Protein AF-A0A4C1WQ22-F1 (afdb_monomer_lite)

Structure (mmCIF, N/CA/C/O backbone):
data_AF-A0A4C1WQ22-F1
#
_entry.id   AF-A0A4C1WQ22-F1
#
loop_
_atom_site.group_PDB
_atom_site.id
_atom_site.type_symbol
_atom_site.label_atom_id
_atom_site.label_alt_id
_atom_site.label_comp_id
_atom_site.label_asym_id
_atom_site.label_entity_id
_atom_site.label_seq_id
_atom_site.pdbx_PDB_ins_code
_atom_site.Cartn_x
_atom_site.Cartn_y
_atom_site.Cartn_z
_atom_site.occupancy
_atom_site.B_iso_or_equiv
_atom_site.auth_seq_id
_atom_site.auth_comp_id
_atom_site.auth_asym_id
_atom_site.auth_atom_id
_atom_site.pdbx_PDB_model_num
ATOM 1 N N . MET A 1 1 ? -30.411 1.410 28.215 1.00 76.38 1 MET A N 1
ATOM 2 C CA . MET A 1 1 ? -31.230 0.500 29.058 1.00 76.38 1 MET A CA 1
ATOM 3 C C . MET A 1 1 ? -32.050 1.327 30.040 1.00 76.38 1 MET A C 1
ATOM 5 O O . MET A 1 1 ? -31.598 2.402 30.405 1.00 76.38 1 MET A O 1
ATOM 9 N N . LYS A 1 2 ? -33.228 0.851 30.470 1.00 91.38 2 LYS A N 1
ATOM 10 C CA . LYS A 1 2 ? -33.965 1.468 31.594 1.00 91.38 2 LYS A CA 1
ATOM 11 C C . LYS A 1 2 ? -33.198 1.235 32.917 1.00 91.38 2 LYS A C 1
ATOM 13 O O . LYS A 1 2 ? -32.585 0.171 33.018 1.00 91.38 2 LYS A O 1
ATOM 18 N N . PRO A 1 3 ? -33.256 2.141 33.916 1.00 86.62 3 PRO A N 1
ATOM 19 C CA . PRO A 1 3 ? -32.476 2.029 35.158 1.00 86.62 3 PRO A CA 1
ATOM 20 C C . PRO A 1 3 ? -32.667 0.705 35.908 1.00 86.62 3 PRO A C 1
ATOM 22 O O . PRO A 1 3 ? -31.687 0.035 36.212 1.00 86.62 3 PRO A O 1
ATOM 25 N N . SER A 1 4 ? -33.915 0.263 36.092 1.00 89.88 4 SER A N 1
ATOM 26 C CA . SER A 1 4 ? -34.226 -1.012 36.759 1.00 89.88 4 SER A CA 1
ATOM 27 C C . SER A 1 4 ? -33.608 -2.222 36.052 1.00 89.88 4 SER A C 1
ATOM 29 O O . SER A 1 4 ? -33.039 -3.103 36.684 1.00 89.88 4 SER A O 1
ATOM 31 N N . LYS A 1 5 ? -33.634 -2.234 34.714 1.00 92.88 5 LYS A N 1
ATOM 32 C CA . LYS A 1 5 ? -33.018 -3.305 33.917 1.00 92.88 5 LYS A CA 1
ATOM 33 C C . LYS A 1 5 ? -31.492 -3.296 33.994 1.00 92.88 5 LYS A C 1
ATOM 35 O O . LYS A 1 5 ? -30.882 -4.355 33.888 1.00 92.88 5 LYS A O 1
ATOM 40 N N . LEU A 1 6 ? -30.881 -2.117 34.121 1.00 88.50 6 LEU A N 1
ATOM 41 C CA . LEU A 1 6 ? -29.433 -1.996 34.283 1.00 88.50 6 LEU A CA 1
ATOM 42 C C . LEU A 1 6 ? -29.000 -2.534 35.650 1.00 88.50 6 LEU A C 1
ATOM 44 O O . LEU A 1 6 ? -28.036 -3.289 35.722 1.00 88.50 6 LEU A O 1
ATOM 48 N N . GLU A 1 7 ? -29.736 -2.194 36.707 1.00 89.00 7 GLU A N 1
ATOM 49 C CA . GLU A 1 7 ? -29.477 -2.693 38.058 1.00 89.00 7 GLU A CA 1
ATOM 50 C C . GLU A 1 7 ? -29.578 -4.225 38.125 1.00 89.00 7 GLU A C 1
ATOM 52 O O . GLU A 1 7 ? -28.651 -4.883 38.598 1.00 89.00 7 GLU A O 1
ATOM 57 N N . ASP A 1 8 ? -30.644 -4.805 37.569 1.00 93.88 8 ASP A N 1
ATOM 58 C CA . ASP A 1 8 ? -30.813 -6.262 37.496 1.00 93.88 8 ASP A CA 1
ATOM 59 C C . ASP A 1 8 ? -29.709 -6.944 36.679 1.00 93.88 8 ASP A C 1
ATOM 61 O O . ASP A 1 8 ? -29.227 -8.019 37.044 1.00 93.88 8 ASP A O 1
ATOM 65 N N . HIS A 1 9 ? -29.287 -6.329 35.570 1.00 92.75 9 HIS A N 1
ATOM 66 C CA . HIS A 1 9 ? -28.202 -6.852 34.744 1.00 92.75 9 HIS A CA 1
ATOM 67 C C . HIS A 1 9 ? -26.874 -6.874 35.509 1.00 92.75 9 HIS A C 1
ATOM 69 O O . HIS A 1 9 ? -26.180 -7.890 35.487 1.00 92.75 9 HIS A O 1
ATOM 75 N N . LEU A 1 10 ? -26.546 -5.795 36.228 1.00 91.62 10 LEU A N 1
ATOM 76 C CA . LEU A 1 10 ? -25.355 -5.754 37.075 1.00 91.62 10 LEU A CA 1
ATOM 77 C C . LEU A 1 10 ? -25.435 -6.818 38.174 1.00 91.62 10 LEU A C 1
ATOM 79 O O . LEU A 1 10 ? -24.484 -7.568 38.349 1.00 91.62 10 LEU A O 1
ATOM 83 N N . LYS A 1 11 ? -26.588 -6.972 38.836 1.00 92.12 11 LYS A N 1
ATOM 84 C CA . LYS A 1 11 ? -26.787 -8.010 39.861 1.00 92.12 11 LYS A CA 1
ATOM 85 C C . LYS A 1 11 ? -26.581 -9.429 39.339 1.00 92.12 11 LYS A C 1
ATOM 87 O O . LYS A 1 11 ? -25.932 -10.227 40.006 1.00 92.12 11 LYS A O 1
ATOM 92 N N . ARG A 1 12 ? -27.120 -9.751 38.161 1.00 95.25 12 ARG A N 1
ATOM 93 C CA . ARG A 1 12 ? -27.031 -11.106 37.594 1.00 95.25 12 ARG A CA 1
ATOM 94 C C . ARG A 1 12 ? -25.684 -11.426 36.958 1.00 95.25 12 ARG A C 1
ATOM 96 O O . ARG A 1 12 ? -25.233 -12.558 37.078 1.00 95.25 12 ARG A O 1
ATOM 103 N N . TYR A 1 13 ? -25.081 -10.475 36.248 1.00 92.88 13 TYR A N 1
ATOM 104 C CA . TYR A 1 13 ? -23.952 -10.758 35.354 1.00 92.88 13 TYR A CA 1
ATOM 105 C C . TYR A 1 13 ? -22.642 -10.095 35.780 1.00 92.88 13 TYR A C 1
ATOM 107 O O . TYR A 1 13 ? -21.573 -10.576 35.410 1.00 92.88 13 TYR A O 1
ATOM 115 N N . HIS A 1 14 ? -22.704 -9.008 36.551 1.00 92.00 14 HIS A N 1
ATOM 116 C CA . HIS A 1 14 ? -21.534 -8.229 36.965 1.00 92.00 14 HIS A CA 1
ATOM 117 C C . HIS A 1 14 ? -21.630 -7.790 38.436 1.00 92.00 14 HIS A C 1
ATOM 119 O O . HIS A 1 14 ? -21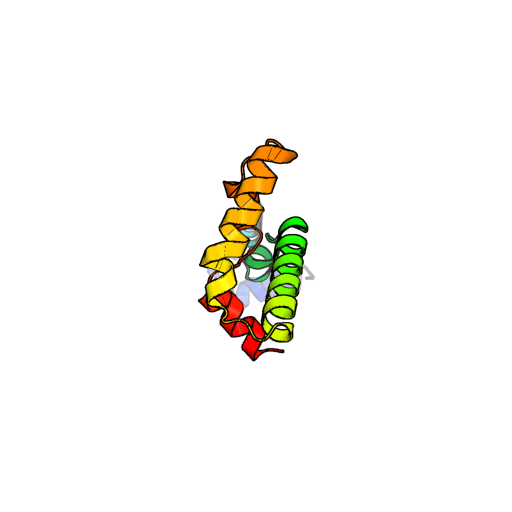.625 -6.584 38.718 1.00 92.00 14 HIS A O 1
ATOM 125 N N . PRO A 1 15 ? -21.756 -8.740 39.384 1.00 91.88 15 PRO A N 1
ATOM 126 C CA . PRO A 1 15 ? -21.969 -8.416 40.792 1.00 91.88 15 PRO A CA 1
ATOM 127 C C . PRO A 1 15 ? -20.815 -7.602 41.398 1.00 91.88 15 PRO A C 1
ATOM 129 O O . PRO A 1 15 ? -21.031 -6.775 42.279 1.00 91.88 15 PRO A O 1
ATOM 132 N N . ASP A 1 16 ? -19.604 -7.753 40.860 1.00 91.12 16 ASP A N 1
ATOM 133 C CA . ASP A 1 16 ? -18.396 -6.993 41.199 1.00 91.12 16 ASP A CA 1
ATOM 134 C C . ASP A 1 16 ? -18.468 -5.495 40.835 1.00 91.12 16 ASP A C 1
ATOM 136 O O . ASP A 1 16 ? -17.680 -4.682 41.332 1.00 91.12 16 ASP A O 1
ATOM 140 N N . LYS A 1 17 ? -19.412 -5.115 39.966 1.00 88.44 17 LYS A N 1
ATOM 141 C CA . LYS A 1 17 ? -19.580 -3.746 39.452 1.00 88.44 17 LYS A CA 1
ATOM 142 C C . LYS A 1 17 ? -20.761 -3.004 40.070 1.00 88.44 17 LYS A C 1
ATOM 144 O O . LYS A 1 17 ? -20.995 -1.844 39.728 1.00 88.44 17 LYS A O 1
ATOM 149 N N . ILE A 1 18 ? -21.498 -3.644 40.975 1.00 89.12 18 ILE A N 1
ATOM 150 C CA . ILE A 1 18 ? -22.581 -3.003 41.724 1.00 89.12 18 ILE A CA 1
ATOM 151 C C . ILE A 1 18 ? -21.989 -1.916 42.630 1.00 89.12 18 ILE A C 1
ATOM 153 O O . ILE A 1 18 ? -20.950 -2.110 43.257 1.00 89.12 18 ILE A O 1
ATOM 157 N N . GLY A 1 19 ? -22.649 -0.757 42.693 1.00 86.25 19 GLY A N 1
ATOM 158 C CA . GLY A 1 19 ? -22.259 0.337 43.589 1.00 86.25 19 GLY A CA 1
ATOM 159 C C . GLY A 1 19 ? -20.993 1.095 43.178 1.00 86.25 19 GLY A C 1
ATOM 160 O O . GLY A 1 19 ? -20.537 1.957 43.925 1.00 86.25 19 GLY A O 1
ATOM 161 N N . LYS A 1 20 ? -20.418 0.808 42.002 1.00 90.44 20 LYS A N 1
ATOM 162 C CA . LYS A 1 20 ? -19.339 1.625 41.432 1.00 90.44 20 LYS A CA 1
ATOM 163 C C . LYS A 1 20 ? -19.866 3.010 41.056 1.00 90.44 20 LYS A C 1
ATOM 165 O O . LYS A 1 20 ? -21.019 3.159 40.651 1.00 90.44 20 LYS A O 1
ATOM 170 N N . ASP A 1 21 ? -19.014 4.018 41.191 1.00 91.56 21 ASP A N 1
ATOM 171 C CA . ASP A 1 21 ? -19.374 5.406 40.934 1.00 91.56 21 ASP A CA 1
ATOM 172 C C . ASP A 1 21 ? -19.346 5.749 39.436 1.00 91.56 21 ASP A C 1
ATOM 174 O O . ASP A 1 21 ? -18.867 4.989 38.591 1.00 91.56 21 ASP A O 1
ATOM 178 N N . LEU A 1 22 ? -19.856 6.932 39.087 1.00 88.81 22 LEU A N 1
ATOM 179 C CA . LEU A 1 22 ? -19.891 7.393 37.699 1.00 88.81 22 LEU A CA 1
ATOM 180 C C . LEU A 1 22 ? -18.485 7.453 37.076 1.00 88.81 22 LEU A C 1
ATOM 182 O O . LEU A 1 22 ? -18.327 7.107 35.902 1.00 88.81 22 LEU A O 1
ATOM 186 N N . LYS A 1 23 ? -17.462 7.859 37.847 1.00 94.12 23 LYS A N 1
ATOM 187 C CA . LYS A 1 23 ? -16.088 7.977 37.338 1.00 94.12 23 LYS A CA 1
ATOM 188 C C . LYS A 1 23 ? -15.534 6.625 36.912 1.00 94.12 23 LYS A C 1
ATOM 190 O O . LYS A 1 23 ? -14.930 6.543 35.846 1.00 94.12 23 LYS A O 1
ATOM 195 N N . TYR A 1 24 ? -15.791 5.561 37.676 1.00 92.31 24 TYR A N 1
ATOM 196 C CA . TYR A 1 24 ? -15.418 4.204 37.278 1.00 92.31 24 TYR A CA 1
ATOM 197 C C . TYR A 1 24 ? -15.945 3.854 35.879 1.00 92.31 24 TYR A C 1
ATOM 199 O O . TYR A 1 24 ? -15.187 3.379 35.031 1.00 92.31 24 TYR A O 1
ATOM 207 N N . PHE A 1 25 ? -17.225 4.129 35.603 1.00 90.62 25 PHE A N 1
ATOM 208 C CA . PHE A 1 25 ? -17.825 3.823 34.301 1.00 90.62 25 PHE A CA 1
ATOM 209 C C . PHE A 1 25 ? -17.323 4.734 33.176 1.00 90.62 25 PHE A C 1
ATOM 211 O O . PHE A 1 25 ? -17.194 4.266 32.046 1.00 90.62 25 PHE A O 1
ATOM 218 N N . GLN A 1 26 ? -16.992 5.997 33.464 1.00 92.50 26 GLN A N 1
ATOM 219 C CA . GLN A 1 26 ? -16.357 6.894 32.490 1.00 92.50 26 GLN A CA 1
ATOM 220 C C . GLN A 1 26 ? -14.970 6.383 32.078 1.00 92.50 26 GLN A C 1
ATOM 222 O O . GLN A 1 26 ? -14.700 6.259 30.885 1.00 92.50 26 GLN A O 1
ATOM 227 N N . ILE A 1 27 ? -14.134 5.991 33.047 1.00 94.81 27 ILE A N 1
ATOM 228 C CA . ILE A 1 27 ? -12.811 5.400 32.787 1.00 94.81 27 ILE A CA 1
ATOM 229 C C . ILE A 1 27 ? -12.954 4.081 32.016 1.00 94.81 27 ILE A C 1
ATOM 231 O O . ILE A 1 27 ? -12.215 3.813 31.066 1.00 94.81 27 ILE A O 1
ATOM 235 N N . LEU A 1 28 ? -13.924 3.244 32.398 1.00 90.94 28 LEU A N 1
ATOM 236 C CA . LEU A 1 28 ? -14.184 1.978 31.718 1.00 90.94 28 LEU A CA 1
ATOM 237 C C . LEU A 1 28 ? -14.606 2.200 30.260 1.00 90.94 28 LEU A C 1
ATOM 239 O O . LEU A 1 28 ? -14.119 1.495 29.378 1.00 90.94 28 LEU A O 1
ATOM 243 N N . LYS A 1 29 ? -15.473 3.186 30.004 1.00 91.19 29 LYS A N 1
ATOM 244 C CA . LYS A 1 29 ? -15.890 3.578 28.655 1.00 91.19 29 LYS A CA 1
ATOM 245 C C . LYS A 1 29 ? -14.691 4.026 27.822 1.00 91.19 29 LYS A C 1
ATOM 247 O O . LYS A 1 29 ? -14.493 3.492 26.737 1.00 91.19 29 LYS A O 1
ATOM 252 N N . GLU A 1 30 ? -13.866 4.928 28.347 1.00 92.94 30 GLU A N 1
ATOM 253 C CA . GLU A 1 30 ? -12.684 5.430 27.639 1.00 92.94 30 GLU A CA 1
ATOM 254 C C . GLU A 1 30 ? -11.712 4.292 27.284 1.00 92.94 30 GLU A C 1
ATOM 256 O O . GLU A 1 30 ? -11.205 4.215 26.164 1.00 92.94 30 GLU A O 1
ATOM 261 N N . LYS A 1 31 ? -11.505 3.342 28.204 1.00 91.25 31 LYS A N 1
ATOM 262 C CA . LYS A 1 31 ? -10.702 2.139 27.946 1.00 91.25 31 LYS A CA 1
ATOM 263 C C . LYS A 1 31 ? -11.291 1.271 26.830 1.00 91.25 31 LYS A C 1
ATOM 265 O O . LYS A 1 31 ? -10.537 0.695 26.048 1.00 91.25 31 LYS A O 1
ATOM 270 N N . TYR A 1 32 ? -12.616 1.146 26.768 1.00 87.00 32 TYR A N 1
ATOM 271 C CA . TYR A 1 32 ? -13.300 0.393 25.717 1.00 87.00 32 TYR A CA 1
ATOM 272 C C . TYR A 1 32 ? -13.219 1.089 24.355 1.00 87.00 32 TYR A C 1
ATOM 274 O O . TYR A 1 32 ? -12.974 0.415 23.360 1.00 87.00 32 TYR A O 1
ATOM 282 N N . GLU A 1 33 ? -13.372 2.412 24.308 1.00 85.69 33 GLU A N 1
ATOM 283 C CA . GLU A 1 33 ? -13.272 3.201 23.072 1.00 85.69 33 GLU A CA 1
ATOM 284 C C . GLU A 1 33 ? -11.849 3.200 22.501 1.00 85.69 33 GLU A C 1
ATOM 286 O O . GLU A 1 33 ? -11.665 3.089 21.291 1.00 85.69 33 GLU A O 1
ATOM 291 N N . LYS A 1 34 ? -10.831 3.246 23.369 1.00 82.81 34 LYS A N 1
ATOM 292 C CA . LYS A 1 34 ? -9.415 3.174 22.972 1.00 82.81 34 LYS A CA 1
ATOM 293 C C . LYS A 1 34 ? -8.930 1.755 22.669 1.00 82.81 34 LYS A C 1
ATOM 295 O O . LYS A 1 34 ? -7.775 1.573 22.286 1.00 82.81 34 LYS A O 1
ATOM 300 N N . ARG A 1 35 ? -9.767 0.731 22.862 1.00 84.00 35 ARG A N 1
ATOM 301 C CA . ARG A 1 35 ? -9.375 -0.651 22.584 1.00 84.00 35 ARG A CA 1
ATOM 302 C C . ARG A 1 35 ? -9.155 -0.815 21.072 1.00 84.00 35 ARG A C 1
ATOM 304 O O . ARG A 1 35 ? -10.035 -0.437 20.297 1.00 84.00 35 ARG A O 1
ATOM 311 N N . PRO A 1 36 ? -8.039 -1.422 20.631 1.00 76.62 36 PRO A N 1
ATOM 312 C CA . PRO A 1 36 ? -7.883 -1.793 19.233 1.00 76.62 36 PRO A CA 1
ATOM 313 C C . PRO A 1 36 ? -8.975 -2.803 18.872 1.00 76.62 36 PRO A C 1
ATOM 315 O O . PRO A 1 36 ? -9.037 -3.910 19.412 1.00 76.62 36 PRO A O 1
ATOM 318 N N . THR A 1 37 ? -9.884 -2.382 18.001 1.00 80.44 37 THR A N 1
ATOM 319 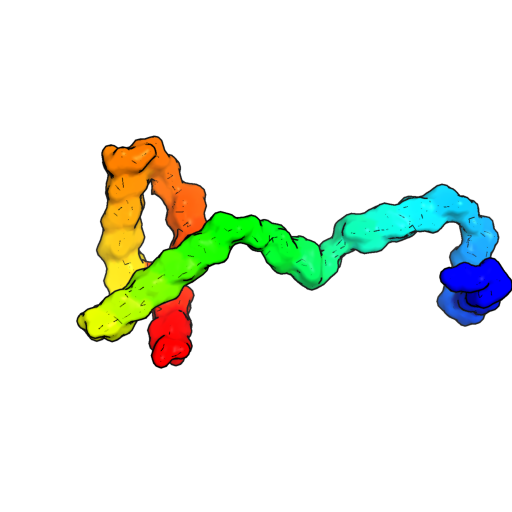C CA . THR A 1 37 ? -10.891 -3.236 17.374 1.00 80.44 37 THR A CA 1
ATOM 320 C C . THR A 1 37 ? -10.433 -3.567 15.963 1.00 80.44 37 THR A C 1
ATOM 322 O O . THR A 1 37 ? -9.698 -2.789 15.357 1.00 80.44 37 THR A O 1
ATOM 325 N N . VAL A 1 38 ? -10.893 -4.696 15.419 1.00 71.38 38 VAL A N 1
ATOM 326 C CA . VAL A 1 38 ? -10.622 -5.060 14.018 1.00 71.38 38 VAL A CA 1
ATOM 327 C C . VAL A 1 38 ? -10.963 -3.910 13.073 1.00 71.38 38 VAL A C 1
ATOM 329 O O . VAL A 1 38 ? -10.142 -3.551 12.241 1.00 71.38 38 VAL A O 1
ATOM 332 N N . HIS A 1 39 ? -12.103 -3.247 13.287 1.00 67.50 39 HIS A N 1
ATOM 333 C CA . HIS A 1 39 ? -12.480 -2.045 12.552 1.00 67.50 39 HIS A CA 1
ATOM 334 C C . HIS A 1 39 ? -11.389 -0.969 12.644 1.00 67.50 39 HIS A C 1
ATOM 336 O O . HIS A 1 39 ? -10.807 -0.628 11.625 1.00 67.50 39 HIS A O 1
ATOM 342 N N . ASN A 1 40 ? -11.013 -0.525 13.848 1.00 66.56 40 ASN A N 1
ATOM 343 C CA . ASN A 1 40 ? -10.011 0.535 14.028 1.00 66.56 40 ASN A CA 1
ATOM 344 C C . ASN A 1 40 ? -8.619 0.178 13.471 1.00 66.56 40 ASN A C 1
ATOM 346 O O . ASN A 1 40 ? -7.877 1.073 13.076 1.00 66.56 40 ASN A O 1
ATOM 350 N N . MET A 1 41 ? -8.260 -1.108 13.417 1.00 67.56 41 MET A N 1
ATOM 351 C CA . MET A 1 41 ? -7.003 -1.560 12.810 1.00 67.56 41 MET A CA 1
ATOM 352 C C . MET A 1 41 ? -7.010 -1.361 11.288 1.00 67.56 41 MET A C 1
ATOM 354 O O . MET A 1 41 ? -6.013 -0.899 10.734 1.00 67.56 41 MET A O 1
ATOM 358 N N . PHE A 1 42 ? -8.136 -1.631 10.621 1.00 64.56 42 PHE A N 1
ATOM 359 C CA . PHE A 1 42 ? -8.281 -1.465 9.170 1.00 64.56 42 PHE A CA 1
ATOM 360 C C . PHE A 1 42 ? -8.731 -0.056 8.744 1.00 64.56 42 PHE A C 1
ATOM 362 O O . PHE A 1 42 ? -8.393 0.370 7.642 1.00 64.56 42 PHE A O 1
ATOM 369 N N . SER A 1 43 ? -9.406 0.707 9.612 1.00 61.75 43 SER A N 1
ATOM 370 C CA . SER A 1 43 ? -9.821 2.100 9.356 1.00 61.75 43 SER A CA 1
ATOM 371 C C . SER A 1 43 ? -8.653 3.080 9.225 1.00 61.75 43 SER A C 1
ATOM 373 O O . SER A 1 43 ? -8.850 4.209 8.794 1.00 61.75 43 SER A O 1
ATOM 375 N N . SER A 1 44 ? -7.440 2.671 9.608 1.00 57.09 44 SER A N 1
ATOM 376 C CA . SER A 1 44 ? -6.228 3.489 9.497 1.00 57.09 44 SER A CA 1
ATOM 377 C C . SER A 1 44 ? -5.654 3.569 8.073 1.00 57.09 44 SER A C 1
ATOM 379 O O . SER A 1 44 ? -4.741 4.361 7.832 1.00 57.09 44 SER A O 1
ATOM 381 N N . ARG A 1 45 ? -6.179 2.795 7.106 1.00 55.00 45 ARG A N 1
ATOM 382 C CA . ARG A 1 45 ? -5.814 2.956 5.690 1.00 55.00 45 ARG A CA 1
ATOM 383 C C . ARG A 1 45 ? -6.435 4.251 5.159 1.00 55.00 45 ARG A C 1
ATOM 385 O O . ARG A 1 45 ? -7.603 4.283 4.797 1.00 55.00 45 ARG A O 1
ATOM 392 N N . SER A 1 46 ? -5.638 5.318 5.136 1.00 57.72 46 SER A N 1
ATOM 393 C CA . SER A 1 46 ? -5.953 6.577 4.449 1.00 57.72 46 SER A CA 1
ATOM 394 C C . SER A 1 46 ? -6.283 6.354 2.968 1.00 57.72 46 SER A C 1
ATOM 396 O O . SER A 1 46 ? -5.785 5.403 2.371 1.00 57.72 46 SER A O 1
ATOM 398 N N . GLU A 1 47 ? -7.034 7.270 2.349 1.00 57.81 47 GLU A N 1
ATOM 399 C CA . GLU A 1 47 ? -7.344 7.262 0.903 1.00 57.81 47 GLU A CA 1
ATOM 400 C C . GLU A 1 47 ? -6.084 7.110 0.026 1.00 57.81 47 GLU A C 1
ATOM 402 O O . GLU A 1 47 ? -6.092 6.399 -0.974 1.00 57.81 47 GLU A O 1
ATOM 407 N N . SER A 1 48 ? -4.946 7.664 0.464 1.00 57.50 48 SER A N 1
ATOM 408 C CA . SER A 1 48 ? -3.653 7.508 -0.216 1.00 57.50 48 SER A CA 1
ATOM 409 C C . SER A 1 48 ? -3.134 6.060 -0.292 1.00 57.50 48 SER A C 1
ATOM 411 O O . SER A 1 48 ? -2.377 5.731 -1.205 1.00 57.50 48 SER A O 1
ATOM 413 N N . ASN A 1 49 ? -3.539 5.172 0.626 1.00 63.53 49 ASN A N 1
ATOM 414 C CA . ASN A 1 49 ? -3.231 3.738 0.535 1.00 63.53 49 ASN A CA 1
ATOM 415 C C . ASN A 1 49 ? -4.052 3.028 -0.546 1.00 63.53 49 ASN A C 1
ATOM 417 O O . ASN A 1 49 ? -3.627 1.977 -1.033 1.00 63.53 49 ASN A O 1
ATOM 421 N N . ASP A 1 50 ? -5.212 3.572 -0.912 1.00 75.81 50 ASP A N 1
ATOM 422 C CA . ASP A 1 50 ? -6.063 3.002 -1.954 1.00 75.81 50 ASP A CA 1
ATOM 423 C C . ASP A 1 50 ? -5.519 3.329 -3.348 1.00 75.81 50 ASP A C 1
ATOM 425 O O . ASP A 1 50 ? -5.434 2.445 -4.203 1.00 75.81 50 ASP A O 1
ATOM 429 N N . ASP A 1 51 ? -5.015 4.550 -3.550 1.00 85.25 51 ASP A N 1
ATOM 430 C CA . ASP A 1 51 ? -4.361 4.942 -4.804 1.00 85.25 51 ASP A CA 1
ATOM 431 C C . ASP A 1 51 ? -3.084 4.139 -5.071 1.00 85.25 51 ASP A C 1
ATOM 433 O O . ASP A 1 51 ? -2.854 3.675 -6.191 1.00 85.25 51 ASP A O 1
ATOM 437 N N . GLY A 1 52 ? -2.265 3.920 -4.038 1.00 87.25 52 GLY A N 1
ATOM 438 C CA . GLY A 1 52 ? -1.061 3.102 -4.155 1.00 87.25 52 GLY A CA 1
ATOM 439 C C . GLY A 1 52 ? -1.377 1.640 -4.487 1.00 87.25 52 GLY A C 1
ATOM 440 O O . GLY A 1 52 ? -0.740 1.044 -5.360 1.00 87.25 52 GLY A O 1
ATOM 441 N N . LEU A 1 53 ? -2.428 1.078 -3.878 1.00 87.12 53 LEU A N 1
ATOM 442 C CA . LEU A 1 53 ? -2.921 -0.260 -4.204 1.00 87.12 53 LEU A CA 1
ATOM 443 C C . LEU A 1 53 ? -3.422 -0.339 -5.653 1.00 87.12 53 LEU A C 1
ATOM 445 O O . LEU A 1 53 ? -3.062 -1.270 -6.377 1.00 87.12 53 LEU A O 1
ATOM 449 N N . ARG A 1 54 ? -4.205 0.650 -6.092 1.00 89.81 54 ARG A N 1
ATOM 450 C CA . ARG A 1 54 ? -4.730 0.738 -7.459 1.00 89.81 54 ARG A CA 1
ATOM 451 C C . ARG A 1 54 ? -3.614 0.849 -8.494 1.00 89.81 54 ARG A C 1
ATOM 453 O O . ARG A 1 54 ? -3.640 0.134 -9.494 1.00 89.81 54 ARG A O 1
ATOM 460 N N . ALA A 1 55 ? -2.620 1.702 -8.250 1.00 90.62 55 ALA A N 1
ATOM 461 C CA . ALA A 1 55 ? -1.439 1.813 -9.102 1.00 90.62 55 ALA A CA 1
ATOM 462 C C . ALA A 1 55 ? -0.725 0.463 -9.228 1.00 90.62 55 ALA A C 1
ATOM 464 O O . ALA A 1 55 ? -0.347 0.052 -10.321 1.00 90.62 55 ALA A O 1
ATOM 465 N N . SER A 1 56 ? -0.614 -0.259 -8.117 1.00 91.06 56 SER A N 1
ATOM 466 C CA . SER A 1 56 ? 0.058 -1.545 -8.071 1.00 91.06 56 SER A CA 1
ATOM 467 C C . SER A 1 56 ? -0.681 -2.640 -8.858 1.00 91.06 56 SER A C 1
ATOM 469 O O . SER A 1 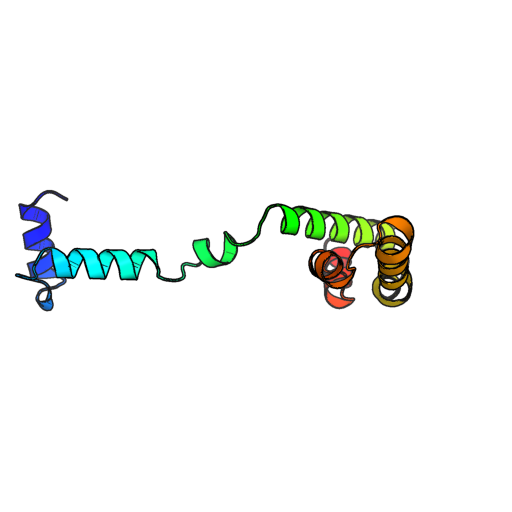56 ? -0.046 -3.367 -9.615 1.00 91.06 56 SER A O 1
ATOM 471 N N . TYR A 1 57 ? -2.017 -2.700 -8.795 1.00 92.75 57 TYR A N 1
ATOM 472 C CA . TYR A 1 57 ? -2.813 -3.573 -9.675 1.00 92.75 57 TYR A CA 1
ATOM 473 C C . TYR A 1 57 ? -2.675 -3.211 -11.157 1.00 92.75 57 TYR A C 1
ATOM 475 O O . TYR A 1 57 ? -2.555 -4.100 -11.998 1.00 92.75 57 TYR A O 1
ATOM 483 N N . ASN A 1 58 ? -2.670 -1.917 -11.489 1.00 93.06 58 ASN A N 1
ATOM 484 C CA . ASN A 1 58 ? -2.509 -1.476 -12.874 1.00 93.06 58 ASN A CA 1
ATOM 485 C C . ASN A 1 58 ? -1.157 -1.912 -13.454 1.00 93.06 58 ASN A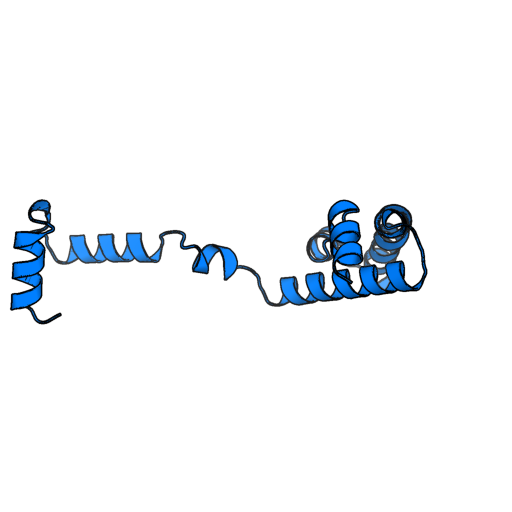 C 1
ATOM 487 O O . ASN A 1 58 ? -1.105 -2.345 -14.603 1.00 93.06 58 ASN A O 1
ATOM 491 N N . ILE A 1 59 ? -0.078 -1.825 -12.669 1.00 92.31 59 ILE A N 1
ATOM 492 C CA . ILE A 1 59 ? 1.252 -2.282 -13.091 1.00 92.31 59 ILE A CA 1
ATOM 493 C C . ILE A 1 59 ? 1.239 -3.799 -13.314 1.00 92.31 59 ILE A C 1
ATOM 495 O O . ILE A 1 59 ? 1.590 -4.241 -14.409 1.00 92.31 59 ILE A O 1
ATOM 499 N N . SER A 1 60 ? 0.735 -4.580 -12.354 1.00 92.75 60 SER A N 1
ATOM 500 C CA . SER A 1 60 ? 0.671 -6.043 -12.487 1.00 92.75 60 SER A CA 1
ATOM 501 C C . SER A 1 60 ? -0.169 -6.484 -13.693 1.00 92.75 60 SER A C 1
ATOM 503 O O . SER A 1 60 ? 0.221 -7.398 -14.418 1.00 92.75 60 SER A O 1
ATOM 505 N N . LEU A 1 61 ? -1.267 -5.781 -13.995 1.00 93.94 61 LEU A N 1
ATOM 506 C CA . LEU A 1 61 ? -2.070 -6.022 -15.197 1.00 93.94 61 LEU A CA 1
ATOM 507 C C . LEU A 1 61 ? -1.281 -5.771 -16.493 1.00 93.94 61 LEU A C 1
ATOM 509 O O . LEU A 1 61 ? -1.423 -6.523 -17.458 1.00 93.94 61 LEU A O 1
ATOM 513 N N . LEU A 1 62 ? -0.459 -4.718 -16.548 1.00 93.69 62 LEU A N 1
ATOM 514 C CA . LEU A 1 62 ? 0.390 -4.429 -17.710 1.00 93.69 62 LEU A CA 1
ATOM 515 C C . LEU A 1 62 ? 1.494 -5.482 -17.881 1.00 93.69 62 LEU A C 1
ATOM 517 O O . LEU A 1 62 ? 1.793 -5.891 -19.006 1.00 93.69 62 LEU A O 1
ATOM 521 N N . VAL A 1 63 ? 2.072 -5.958 -16.777 1.00 91.56 63 VAL A N 1
ATOM 522 C CA . VAL A 1 63 ? 3.068 -7.039 -16.778 1.00 91.56 63 VAL A CA 1
ATOM 523 C C . VAL A 1 63 ? 2.452 -8.339 -17.295 1.00 91.56 63 VAL A C 1
ATOM 525 O O . VAL A 1 63 ? 2.992 -8.932 -18.231 1.00 91.56 63 VAL A O 1
ATOM 528 N N . ALA A 1 64 ? 1.277 -8.717 -16.786 1.00 91.12 64 ALA A N 1
ATOM 529 C CA . ALA A 1 64 ? 0.541 -9.891 -17.252 1.00 91.12 64 ALA A CA 1
ATOM 530 C C . ALA A 1 64 ? 0.217 -9.801 -18.752 1.00 91.12 64 ALA A C 1
ATOM 532 O O . ALA A 1 64 ? 0.546 -10.705 -19.520 1.00 91.12 64 ALA A O 1
ATOM 533 N N . LYS A 1 65 ? -0.346 -8.671 -19.206 1.00 93.94 65 LYS A N 1
ATOM 534 C CA . LYS A 1 65 ? -0.687 -8.446 -20.624 1.00 93.94 65 LYS A CA 1
ATOM 535 C C . LYS A 1 65 ? 0.519 -8.477 -21.559 1.00 93.94 65 LYS A C 1
ATOM 537 O O . LYS A 1 65 ? 0.375 -8.837 -22.723 1.00 93.94 65 LYS A O 1
ATOM 542 N N . SER A 1 66 ? 1.691 -8.075 -21.076 1.00 92.31 66 SER A N 1
ATOM 543 C CA . SER A 1 66 ? 2.930 -8.086 -21.861 1.00 92.31 66 SER A CA 1
ATOM 544 C C . SER A 1 66 ? 3.669 -9.429 -21.820 1.00 92.31 66 SER A C 1
ATOM 546 O O . SER A 1 66 ? 4.703 -9.565 -22.478 1.00 92.31 66 SER A O 1
ATOM 548 N N . GLY A 1 67 ? 3.158 -10.416 -21.069 1.00 90.81 67 GLY A N 1
ATOM 549 C CA . GLY A 1 67 ? 3.766 -11.741 -20.928 1.00 90.81 67 GLY A CA 1
ATOM 550 C C . GLY A 1 67 ? 5.151 -11.699 -20.282 1.00 90.81 67 GLY A C 1
ATOM 551 O O . GLY A 1 67 ? 6.001 -12.540 -20.575 1.00 90.81 67 GLY A O 1
ATOM 552 N N . LYS A 1 68 ? 5.426 -10.676 -19.464 1.00 91.56 68 LYS A N 1
ATOM 553 C CA . LYS A 1 68 ? 6.714 -10.509 -18.786 1.00 91.56 68 LYS A CA 1
ATOM 554 C C . LYS A 1 68 ? 6.700 -11.215 -17.428 1.00 91.56 68 LYS A C 1
ATOM 556 O O . LYS A 1 68 ? 5.645 -11.313 -16.805 1.00 91.56 68 LYS A O 1
ATOM 561 N N . PRO A 1 69 ? 7.860 -11.701 -16.949 1.00 89.75 69 PRO A N 1
ATOM 562 C CA . PRO A 1 69 ? 7.944 -12.269 -15.610 1.00 89.75 69 PRO A CA 1
ATOM 563 C C . PRO A 1 69 ? 7.668 -11.186 -14.564 1.00 89.75 69 PRO A C 1
ATOM 565 O O . PRO A 1 69 ? 8.092 -10.044 -14.737 1.00 89.75 69 PRO A O 1
ATOM 568 N N . HIS A 1 70 ? 7.034 -11.554 -13.449 1.00 86.50 70 HIS A N 1
ATOM 569 C CA . HIS A 1 70 ? 6.743 -10.630 -12.344 1.00 86.50 70 HIS A CA 1
ATOM 570 C C . HIS A 1 70 ? 8.007 -9.960 -11.771 1.00 86.50 70 HIS A C 1
ATOM 572 O O . HIS A 1 70 ? 7.938 -8.852 -11.251 1.00 86.50 70 HIS A O 1
ATOM 578 N N . THR A 1 71 ? 9.180 -10.583 -11.940 1.00 90.00 71 THR A N 1
ATOM 579 C CA . THR A 1 71 ? 10.487 -10.042 -11.532 1.00 90.00 71 THR A CA 1
ATOM 580 C C . THR A 1 71 ? 10.866 -8.743 -12.246 1.00 90.00 71 THR A C 1
ATOM 582 O O . THR A 1 71 ? 11.752 -8.026 -11.783 1.00 90.00 71 THR A O 1
ATOM 585 N N . ILE A 1 72 ? 10.225 -8.424 -13.380 1.00 90.38 72 ILE A N 1
ATOM 586 C CA . ILE A 1 72 ? 10.472 -7.177 -14.115 1.00 90.38 72 ILE A CA 1
ATOM 587 C C . ILE A 1 72 ? 10.093 -5.944 -13.289 1.00 90.38 72 ILE A C 1
ATOM 589 O O . ILE A 1 72 ? 10.663 -4.869 -13.490 1.00 90.38 72 ILE A O 1
ATOM 593 N N . GLU A 1 73 ? 9.150 -6.093 -12.352 1.00 87.00 73 GLU A N 1
ATOM 594 C CA . GLU A 1 73 ? 8.704 -4.983 -11.521 1.00 87.00 73 GLU A CA 1
ATOM 595 C C . GLU A 1 73 ? 9.823 -4.497 -10.599 1.00 87.00 73 GLU A C 1
ATOM 597 O O . GLU A 1 73 ? 10.157 -3.314 -10.627 1.00 87.00 73 GLU A O 1
ATOM 602 N N . GLU A 1 74 ? 10.474 -5.400 -9.864 1.00 87.88 74 GLU A N 1
ATOM 603 C CA . GLU A 1 74 ? 11.602 -5.049 -8.994 1.00 87.88 74 GLU A CA 1
ATOM 604 C C . GLU A 1 74 ? 12.866 -4.670 -9.774 1.00 87.88 74 GLU A C 1
ATOM 606 O O . GLU A 1 74 ? 13.581 -3.751 -9.377 1.00 87.88 74 GLU A O 1
ATOM 611 N N . GLN A 1 75 ? 13.151 -5.347 -10.891 1.00 91.50 75 GLN A N 1
ATOM 612 C CA . GLN A 1 75 ? 14.398 -5.138 -11.635 1.00 91.50 75 GLN A CA 1
ATOM 613 C C . GLN A 1 75 ? 14.416 -3.848 -12.460 1.00 91.50 75 GLN A C 1
ATOM 615 O O . GLN A 1 75 ? 15.489 -3.291 -12.691 1.00 91.50 75 GLN A O 1
ATOM 620 N N . LEU A 1 76 ? 13.255 -3.389 -12.936 1.00 91.62 76 LEU A N 1
ATOM 621 C CA . LEU A 1 76 ? 13.180 -2.285 -13.894 1.00 91.62 76 LEU A CA 1
ATOM 622 C C . LEU A 1 76 ? 12.159 -1.218 -13.509 1.00 91.62 76 LEU A C 1
ATOM 624 O O . LEU A 1 76 ? 12.483 -0.031 -13.533 1.00 91.62 76 LEU A O 1
ATOM 628 N N . ILE A 1 77 ? 10.935 -1.611 -13.153 1.00 91.94 77 ILE A N 1
ATOM 629 C CA . ILE A 1 77 ? 9.845 -0.648 -12.936 1.00 91.94 77 ILE A CA 1
ATOM 630 C C . ILE A 1 77 ? 10.070 0.145 -11.646 1.00 91.94 77 ILE A C 1
ATOM 632 O O . ILE A 1 77 ? 9.957 1.369 -11.663 1.00 91.94 77 ILE A O 1
ATOM 636 N N . LEU A 1 78 ? 10.458 -0.514 -10.553 1.00 89.75 78 LEU A N 1
ATOM 637 C CA . LEU A 1 78 ? 10.778 0.128 -9.275 1.00 89.75 78 LEU A CA 1
ATOM 638 C C . LEU A 1 78 ? 11.901 1.176 -9.416 1.00 89.75 78 LEU A C 1
ATOM 640 O O . LEU A 1 78 ? 11.660 2.336 -9.063 1.00 89.75 78 LEU A O 1
ATOM 644 N N . PRO A 1 79 ? 13.077 0.845 -9.995 1.00 91.81 79 PRO A N 1
ATOM 645 C CA . PRO A 1 79 ? 14.129 1.829 -10.256 1.00 91.81 79 PRO A CA 1
ATOM 646 C C . PRO A 1 79 ? 13.689 2.969 -11.183 1.00 91.81 79 PRO A C 1
ATOM 648 O O . PRO A 1 79 ? 14.064 4.121 -10.965 1.00 91.81 79 PRO A O 1
ATOM 651 N N . ALA A 1 80 ? 12.876 2.678 -12.206 1.00 92.38 80 ALA A N 1
ATOM 652 C CA . ALA A 1 80 ? 12.383 3.694 -13.132 1.00 92.38 80 ALA A CA 1
ATOM 653 C C . ALA A 1 80 ? 11.445 4.694 -12.439 1.00 92.38 80 ALA A C 1
ATOM 655 O O . ALA A 1 80 ? 11.617 5.907 -12.584 1.00 92.38 80 ALA A O 1
ATOM 656 N N . VAL A 1 81 ? 10.492 4.203 -11.641 1.00 90.50 81 VAL A N 1
ATOM 657 C CA . VAL A 1 81 ? 9.590 5.050 -10.847 1.00 90.50 81 VAL A CA 1
ATOM 658 C C . VAL A 1 81 ? 10.392 5.880 -9.848 1.00 90.50 81 VAL A C 1
ATOM 660 O O . VAL A 1 81 ? 10.177 7.087 -9.747 1.00 90.50 81 VAL A O 1
ATOM 663 N N . GLU A 1 82 ? 11.361 5.276 -9.157 1.00 91.12 82 GLU A N 1
ATOM 664 C CA . GLU A 1 82 ? 12.249 6.006 -8.253 1.00 91.12 82 GLU A CA 1
ATOM 665 C C . GLU A 1 82 ? 13.004 7.137 -8.968 1.00 91.12 82 GLU A C 1
ATOM 667 O O . GLU A 1 82 ? 13.058 8.264 -8.464 1.00 91.12 82 GLU A O 1
ATOM 672 N N . GLY A 1 83 ? 13.552 6.857 -10.152 1.00 92.75 83 GLY A N 1
ATOM 673 C CA . GLY A 1 83 ? 14.244 7.838 -10.980 1.00 92.75 83 GLY A CA 1
ATOM 674 C C . GLY A 1 83 ? 13.352 9.027 -11.331 1.00 92.75 83 GLY A C 1
ATOM 675 O O . GLY A 1 83 ? 13.755 10.173 -11.129 1.00 92.75 83 GLY A O 1
ATOM 676 N N . VAL A 1 84 ? 12.118 8.781 -11.776 1.00 93.31 84 VAL A N 1
ATOM 677 C CA . VAL A 1 84 ? 11.145 9.839 -12.107 1.00 93.31 84 VAL A CA 1
ATOM 678 C C . VAL A 1 84 ? 10.782 10.675 -10.876 1.00 93.31 84 VAL A C 1
ATOM 680 O O . VAL A 1 84 ? 10.773 11.904 -10.950 1.00 93.31 84 VAL A O 1
ATOM 683 N N . LEU A 1 85 ? 10.536 10.040 -9.724 1.00 91.56 85 LEU A N 1
ATOM 684 C CA . LEU A 1 85 ? 10.189 10.748 -8.485 1.00 91.56 85 LEU A CA 1
ATOM 685 C C . LEU A 1 85 ? 11.309 11.692 -8.027 1.00 91.56 85 LEU A C 1
ATOM 687 O O . LEU A 1 85 ? 11.033 12.825 -7.626 1.00 91.56 85 LEU A O 1
ATOM 691 N N . LYS A 1 86 ? 12.567 11.247 -8.120 1.00 92.38 86 LYS A N 1
ATOM 692 C CA . LYS A 1 86 ? 13.735 12.052 -7.732 1.00 92.38 86 LYS A CA 1
ATOM 693 C C . 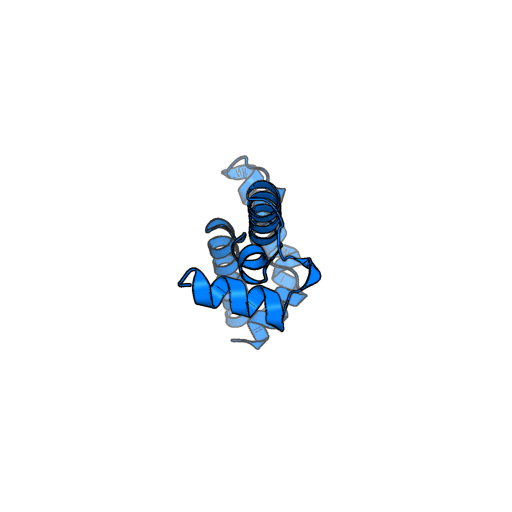LYS A 1 86 ? 14.053 13.157 -8.740 1.00 92.38 86 LYS A C 1
ATOM 695 O O . LYS A 1 86 ? 14.383 14.268 -8.334 1.00 92.38 86 LYS A O 1
ATOM 700 N N . THR A 1 87 ? 13.982 12.853 -10.036 1.00 93.56 87 THR A N 1
ATOM 701 C CA . THR A 1 87 ? 14.451 13.759 -11.100 1.00 93.56 87 THR A CA 1
ATOM 702 C C . THR A 1 87 ? 13.399 14.764 -11.547 1.00 93.56 87 THR A C 1
ATOM 704 O O . THR A 1 87 ? 13.729 15.931 -11.705 1.00 93.56 87 THR A O 1
ATOM 707 N N . VAL A 1 88 ? 12.149 14.330 -11.739 1.00 93.62 88 VAL A N 1
ATOM 708 C CA . VAL A 1 88 ? 11.069 15.166 -12.290 1.00 93.62 88 VAL A CA 1
ATOM 709 C C . VAL A 1 88 ? 10.283 15.848 -11.180 1.00 93.62 88 VAL A C 1
ATOM 711 O O . VAL A 1 88 ? 9.958 17.026 -11.281 1.00 93.62 88 VAL A O 1
ATOM 714 N N . LEU A 1 89 ? 9.954 15.107 -10.118 1.00 89.94 89 LEU A N 1
ATOM 715 C CA . LEU A 1 89 ? 9.118 15.631 -9.035 1.00 89.94 89 LEU A CA 1
ATOM 716 C C . LEU A 1 89 ? 9.922 16.182 -7.856 1.00 89.94 89 LEU A C 1
ATOM 718 O O . LEU A 1 89 ? 9.329 16.812 -6.984 1.00 89.94 89 LEU A O 1
ATOM 722 N N . HIS A 1 90 ? 11.235 15.933 -7.809 1.00 90.12 90 HIS A N 1
ATOM 723 C CA . HIS A 1 90 ? 12.110 16.297 -6.689 1.00 90.12 90 HIS A CA 1
ATOM 724 C C . HIS A 1 90 ? 11.555 15.861 -5.319 1.00 90.12 90 HIS A C 1
ATOM 726 O O . HIS A 1 90 ? 11.690 16.566 -4.319 1.00 90.12 90 HIS A O 1
ATOM 732 N N . LYS A 1 91 ? 10.901 14.691 -5.268 1.00 86.31 91 LYS A N 1
ATOM 733 C CA . LYS A 1 91 ? 10.272 14.139 -4.059 1.00 86.31 91 LYS A CA 1
ATOM 734 C C . LYS A 1 91 ? 11.074 12.977 -3.477 1.00 86.31 91 LYS A C 1
ATOM 736 O O . LYS A 1 91 ? 11.755 12.242 -4.190 1.00 86.31 91 LYS A O 1
ATOM 741 N N . SER A 1 92 ? 10.917 12.784 -2.165 1.00 83.00 92 SER A N 1
ATOM 742 C CA . SER A 1 92 ? 11.290 11.552 -1.458 1.00 83.00 92 SER A CA 1
ATOM 743 C C . SER A 1 92 ? 10.597 10.353 -2.122 1.00 83.00 92 SER A C 1
ATOM 745 O O . SER A 1 92 ? 9.368 10.270 -2.138 1.00 83.00 92 SER A O 1
ATOM 747 N N . SER A 1 93 ? 11.380 9.428 -2.684 1.00 78.81 93 SER A N 1
ATOM 748 C CA . SER A 1 93 ? 10.866 8.180 -3.265 1.00 78.81 93 SER A CA 1
ATOM 749 C C . SER A 1 93 ? 10.410 7.192 -2.190 1.00 78.81 93 SER A C 1
ATOM 751 O O . SER A 1 93 ? 9.502 6.401 -2.425 1.00 78.81 93 SER A O 1
ATOM 753 N N . CYS A 1 94 ? 11.002 7.257 -0.995 1.00 78.38 94 CYS A N 1
ATOM 754 C CA . CYS A 1 94 ? 10.840 6.250 0.050 1.00 78.38 94 CYS A CA 1
ATOM 755 C C . CYS A 1 94 ? 9.392 6.143 0.553 1.00 78.38 94 CYS A C 1
ATOM 757 O O . CYS A 1 94 ? 8.892 5.039 0.755 1.00 78.38 94 CYS A O 1
ATOM 759 N N . ASP A 1 95 ? 8.697 7.268 0.718 1.00 78.25 95 ASP A N 1
ATOM 760 C CA . ASP A 1 95 ? 7.330 7.268 1.256 1.00 78.25 95 ASP A CA 1
ATOM 761 C C . ASP A 1 95 ? 6.297 6.891 0.191 1.00 78.25 95 ASP A C 1
ATOM 763 O O . ASP A 1 95 ? 5.359 6.149 0.470 1.00 78.25 95 ASP A O 1
ATOM 767 N N . ILE A 1 96 ? 6.512 7.332 -1.052 1.00 79.25 96 ILE A N 1
ATOM 768 C CA . ILE A 1 96 ? 5.622 7.047 -2.185 1.00 79.25 96 ILE A CA 1
ATOM 769 C C . ILE A 1 96 ? 5.725 5.574 -2.592 1.00 79.25 96 ILE A C 1
ATOM 771 O O . ILE A 1 96 ? 4.706 4.917 -2.784 1.00 79.25 96 ILE A O 1
ATOM 775 N N . LEU A 1 97 ? 6.940 5.023 -2.673 1.00 83.06 97 LEU A N 1
ATOM 776 C CA . LEU A 1 97 ? 7.146 3.622 -3.047 1.00 83.06 97 LEU A CA 1
ATOM 777 C C . LEU A 1 97 ? 6.605 2.651 -1.990 1.00 83.06 97 LEU A C 1
ATOM 779 O O . LEU A 1 97 ? 6.102 1.593 -2.348 1.00 83.06 97 LEU A O 1
ATOM 783 N N . LYS A 1 98 ? 6.610 3.021 -0.701 1.00 81.94 98 LYS A N 1
ATOM 784 C CA . LYS A 1 98 ? 5.948 2.227 0.353 1.00 81.94 98 LYS A CA 1
ATOM 785 C C . LYS A 1 98 ? 4.434 2.129 0.163 1.00 81.94 98 LYS A C 1
ATOM 787 O O . LYS A 1 98 ? 3.840 1.155 0.618 1.00 81.94 98 LYS A O 1
ATOM 792 N N . MET A 1 99 ? 3.812 3.114 -0.489 1.00 83.50 99 MET A N 1
ATOM 793 C CA . MET A 1 99 ? 2.372 3.087 -0.761 1.00 83.50 99 MET A CA 1
ATOM 794 C C . MET A 1 99 ? 2.013 2.149 -1.918 1.00 83.50 99 MET A C 1
ATOM 796 O O . MET A 1 99 ? 0.874 1.695 -1.991 1.00 83.50 99 MET A O 1
ATOM 800 N N . ILE A 1 100 ? 2.963 1.840 -2.809 1.00 87.62 100 ILE A N 1
ATOM 801 C CA . ILE A 1 100 ? 2.749 0.995 -3.989 1.00 87.62 100 ILE A CA 1
ATOM 802 C C . ILE A 1 100 ? 3.418 -0.369 -3.745 1.00 87.62 100 ILE A C 1
ATOM 804 O O . ILE A 1 100 ? 4.613 -0.528 -3.992 1.00 87.62 100 ILE A O 1
ATOM 808 N N . PRO A 1 101 ? 2.687 -1.379 -3.244 1.00 83.75 101 PRO A N 1
ATOM 809 C CA . PRO A 1 101 ? 3.274 -2.674 -2.900 1.00 83.75 101 PRO A CA 1
ATOM 810 C C . PRO A 1 101 ? 3.611 -3.500 -4.158 1.00 83.75 101 PRO A C 1
ATOM 812 O O . PRO A 1 101 ? 2.797 -4.296 -4.625 1.00 83.75 101 PRO A O 1
ATOM 815 N N . LEU A 1 102 ? 4.826 -3.316 -4.682 1.00 85.38 102 LEU A N 1
ATOM 816 C CA . LEU A 1 102 ? 5.355 -3.948 -5.907 1.00 85.38 102 LEU A CA 1
ATOM 817 C C . LEU A 1 102 ? 6.363 -5.077 -5.630 1.00 85.38 102 LEU A C 1
ATOM 819 O O . LEU A 1 102 ? 7.224 -5.355 -6.457 1.00 85.38 102 LEU A O 1
ATOM 823 N N . SER A 1 103 ? 6.310 -5.712 -4.454 1.00 85.12 103 SER A N 1
ATOM 824 C CA . SER A 1 103 ? 7.198 -6.854 -4.192 1.00 85.12 103 SER A CA 1
ATOM 825 C C . SER A 1 103 ? 6.861 -8.018 -5.123 1.00 85.12 103 SER A C 1
ATOM 827 O O . SER A 1 103 ? 5.679 -8.252 -5.387 1.00 85.12 103 SER A O 1
ATOM 829 N N . ASN A 1 104 ? 7.859 -8.799 -5.542 1.00 86.06 104 ASN A N 1
ATOM 830 C CA . ASN A 1 104 ? 7.664 -9.941 -6.447 1.00 86.06 104 ASN A CA 1
ATOM 831 C C . ASN A 1 104 ? 6.519 -10.862 -5.991 1.00 86.06 104 ASN A C 1
ATOM 833 O O . ASN A 1 104 ? 5.676 -11.255 -6.793 1.00 86.06 104 ASN A O 1
ATOM 837 N N . ASN A 1 105 ? 6.431 -11.136 -4.685 1.00 87.31 105 ASN A N 1
ATOM 838 C CA . ASN A 1 105 ? 5.370 -11.961 -4.103 1.00 87.31 105 ASN A CA 1
ATOM 839 C C . ASN A 1 105 ? 3.981 -11.314 -4.219 1.00 87.31 105 ASN A C 1
ATOM 841 O O . ASN A 1 105 ? 2.992 -12.007 -4.443 1.00 87.31 105 ASN A O 1
ATOM 845 N N . THR A 1 106 ? 3.882 -9.996 -4.031 1.00 85.50 106 THR A N 1
ATOM 846 C CA . THR A 1 106 ? 2.614 -9.265 -4.175 1.00 85.50 106 THR A CA 1
ATOM 847 C C . THR A 1 106 ? 2.143 -9.274 -5.622 1.00 85.50 106 THR A C 1
ATOM 849 O O . THR A 1 106 ? 0.966 -9.497 -5.886 1.00 85.50 106 THR A O 1
ATOM 852 N N . VAL A 1 107 ? 3.069 -9.050 -6.546 1.00 85.56 107 VAL A N 1
ATOM 853 C CA . VAL A 1 107 ? 2.800 -8.984 -7.982 1.00 85.56 107 VAL A CA 1
ATOM 854 C C . VAL A 1 107 ? 2.378 -10.340 -8.511 1.00 85.56 107 VAL A C 1
ATOM 856 O O . VAL A 1 107 ? 1.342 -10.434 -9.159 1.00 85.56 107 VAL A O 1
ATOM 859 N N . GLN A 1 108 ? 3.128 -11.394 -8.178 1.00 88.81 108 GLN A N 1
ATOM 860 C CA . GLN A 1 108 ? 2.790 -12.762 -8.560 1.00 88.81 108 GLN A CA 1
ATOM 861 C C . GLN A 1 108 ? 1.363 -13.109 -8.129 1.00 88.81 108 GLN A C 1
ATOM 863 O O . 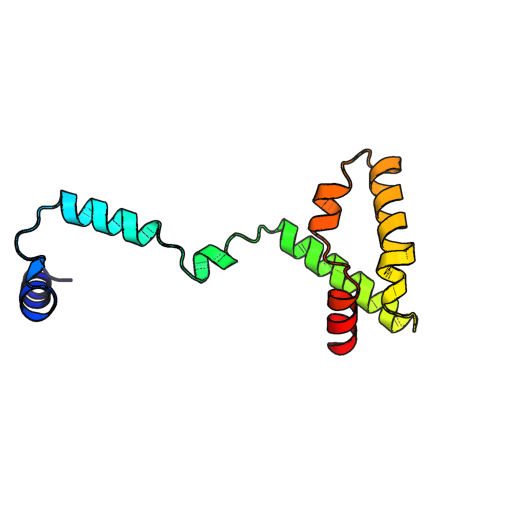GLN A 1 108 ? 0.559 -13.503 -8.964 1.00 88.81 108 GLN A O 1
ATOM 868 N N . ARG A 1 109 ? 1.013 -12.849 -6.861 1.00 89.94 109 ARG A N 1
ATOM 869 C CA . ARG A 1 109 ? -0.342 -13.101 -6.347 1.00 89.94 109 ARG A CA 1
ATOM 870 C C . ARG A 1 109 ? -1.426 -12.376 -7.136 1.00 89.94 109 ARG A C 1
ATOM 872 O O . ARG A 1 109 ? -2.474 -12.953 -7.369 1.00 89.94 109 ARG A O 1
ATOM 879 N N . ARG A 1 110 ? -1.186 -11.132 -7.549 1.00 90.56 110 ARG A N 1
ATOM 880 C CA . ARG A 1 110 ? -2.161 -10.384 -8.354 1.00 90.56 110 ARG A CA 1
ATOM 881 C C . ARG A 1 110 ? -2.266 -10.885 -9.776 1.00 90.56 110 ARG A C 1
ATOM 883 O O . ARG A 1 110 ? -3.352 -10.854 -10.327 1.00 90.56 110 ARG A O 1
ATOM 890 N N . ILE A 1 111 ? -1.154 -11.298 -10.377 1.00 88.44 111 ILE A N 1
ATOM 891 C CA . ILE A 1 111 ? -1.176 -11.918 -11.702 1.00 88.44 111 ILE A CA 1
ATOM 892 C C . ILE A 1 111 ? -1.964 -13.231 -11.639 1.00 88.44 111 ILE A C 1
ATOM 894 O O . ILE A 1 111 ? -2.753 -13.482 -12.538 1.00 88.44 111 ILE A O 1
ATOM 898 N N . ASP A 1 112 ? -1.818 -14.008 -10.562 1.00 89.25 112 ASP A N 1
ATOM 899 C CA . ASP A 1 112 ? -2.584 -15.241 -10.336 1.00 89.25 112 ASP A CA 1
ATOM 900 C C . ASP A 1 112 ? -4.089 -14.992 -10.081 1.00 89.25 112 ASP A C 1
ATOM 902 O O . ASP A 1 112 ? -4.900 -15.902 -10.240 1.00 89.25 112 ASP A O 1
ATOM 906 N N . GLU A 1 113 ? -4.469 -13.780 -9.660 1.00 88.56 113 GLU A N 1
ATOM 907 C CA . GLU A 1 113 ? -5.860 -13.354 -9.434 1.00 88.56 113 GLU A CA 1
ATOM 908 C C . GLU A 1 113 ? -6.556 -12.811 -10.703 1.00 88.56 113 GLU A C 1
ATOM 910 O O . GLU A 1 113 ? -7.776 -12.628 -10.681 1.00 88.56 113 GLU A O 1
ATOM 915 N N . ILE A 1 114 ? -5.802 -12.524 -11.776 1.00 84.75 114 ILE A N 1
ATOM 916 C CA . ILE A 1 114 ? -6.297 -11.997 -13.068 1.00 84.75 114 ILE A CA 1
ATOM 917 C C . ILE A 1 114 ? -6.730 -13.142 -13.986 1.00 84.75 114 ILE A C 1
ATOM 919 O O . ILE A 1 114 ? -7.825 -13.009 -14.581 1.00 84.75 114 ILE A O 1
#

Sequence (114 aa):
MKPSKLEDHLKRYHPDKIGKDLKYFQILKEKYEKRPTVHNMFSSRSESNDDGLRASYNISLLVAKSGKPHTIEEQLILPAVEGVLKTVLHKSSCDILKMIPLSNNTVQRRIDEI

Secondary structure (DSSP, 8-state):
--HHHHHHHHHHH-GGGTT--HHHHHHHHHHHHTS--HHHHHTT--HHHHHHHHHHHHHHHHHHHTT--TTHIIIIIHHHHHHHHHHTS---HHHHHHHS---HHHHHHHHHH-

Radius of gyration: 25.42 Å; chains: 1; bounding box: 49×32×66 Å

Foldseek 3Di:
DPPVVVQVCCVPPPVVCPPDDPVVVVVVVVCVVPDDDPCNVVVPCDPLLVVLQVVQLVVLVVCLVVVHQLVCCVVPVLVVQVCCCCPVVVDDSVVNVVSNPSPSVVSVVSSVVD

Organism: Eumeta variegata (NCBI:txid151549)

pLDDT: mean 86.08, std 9.29, range [55.0, 95.25]